Protein AF-A0A0K8VZ91-F1 (afdb_monomer_lite)

Organism: Bactrocera latifrons (NCBI:txid174628)

pLDDT: mean 88.53, std 13.44, range [37.22, 98.69]

Secondary structure (DSSP, 8-state):
--S-SSB-TT--SSS-----SSPEEES-EEEEE-HHHHTHHHHIIIIIGGGT-EEEEE-SS-EEEEEETT-BT-S-BTTB-EEEETTEEEEEE-TTTHHHHHHHHHHTTTTS----SS-EEEEEGGGTEEEEES-TT---GGG-

Foldseek 3Di:
DPPDFQECPPHDPFPDFDDFPAKDFDQADEAEDELVCLLCVLVQLPVRQLVNGKDWDDDPQAIEIEGHQRRYPDNAHPVRQWIDGGRYIYGYDYNVCSVVSNVVCVVVVSNDPDDDPDKDWDDDPVSNYIYIHHDPVPPPPVPD

Structure (mmCIF, N/CA/C/O backbone):
data_AF-A0A0K8VZ91-F1
#
_entry.id   AF-A0A0K8VZ91-F1
#
loop_
_atom_site.group_PDB
_atom_site.id
_atom_site.type_symbol
_atom_site.label_atom_id
_atom_site.label_alt_id
_atom_site.label_comp_id
_atom_site.label_asym_id
_atom_site.label_entity_id
_atom_site.label_seq_id
_atom_site.pdbx_PDB_ins_code
_atom_site.Cartn_x
_atom_site.Cartn_y
_atom_site.Cartn_z
_atom_site.occupancy
_atom_site.B_iso_or_equiv
_atom_site.auth_seq_id
_atom_site.auth_comp_id
_atom_site.auth_asym_id
_atom_site.auth_atom_id
_atom_site.pdbx_PDB_model_num
ATOM 1 N N . MET A 1 1 ? 3.995 12.963 -7.364 1.00 59.34 1 MET A N 1
ATOM 2 C CA . MET A 1 1 ? 4.463 12.510 -8.695 1.00 59.34 1 MET A CA 1
ATOM 3 C C . MET A 1 1 ? 3.452 12.996 -9.729 1.00 59.34 1 MET A C 1
ATOM 5 O O . MET A 1 1 ? 2.336 12.499 -9.708 1.00 59.34 1 MET A O 1
ATOM 9 N N . SER A 1 2 ? 3.775 14.022 -10.530 1.00 53.38 2 SER A N 1
ATOM 10 C CA . SER A 1 2 ? 2.781 14.755 -11.355 1.00 53.38 2 SER A CA 1
ATOM 11 C C . SER A 1 2 ? 2.851 14.470 -12.868 1.00 53.38 2 SER A C 1
ATOM 13 O O . SER A 1 2 ? 1.937 14.821 -13.599 1.00 53.38 2 SER A O 1
ATOM 15 N N . MET A 1 3 ? 3.915 13.828 -13.366 1.00 61.53 3 MET A N 1
ATOM 16 C CA . MET A 1 3 ? 4.145 13.696 -14.818 1.00 61.53 3 MET A CA 1
ATOM 17 C C . MET A 1 3 ? 3.326 12.575 -15.481 1.00 61.53 3 MET A C 1
ATOM 19 O O . MET A 1 3 ? 2.889 12.728 -16.615 1.00 61.53 3 MET A O 1
ATOM 23 N N . SER A 1 4 ? 3.087 11.456 -14.788 1.00 75.88 4 SER A N 1
ATOM 24 C CA . SER A 1 4 ? 2.206 10.383 -15.266 1.00 75.88 4 SER A CA 1
ATOM 25 C C . SER A 1 4 ? 1.514 9.697 -14.096 1.00 75.88 4 SER A C 1
ATOM 27 O O . SER A 1 4 ? 2.150 9.327 -13.107 1.00 75.88 4 SER A O 1
ATOM 29 N N . SER A 1 5 ? 0.193 9.549 -14.196 1.00 79.19 5 SER A N 1
ATOM 30 C CA . SER A 1 5 ? -0.615 8.867 -13.178 1.00 79.19 5 SER A CA 1
ATOM 31 C C . SER A 1 5 ? -0.782 7.368 -13.439 1.00 79.19 5 SER A C 1
ATOM 33 O O . SER A 1 5 ? -1.110 6.646 -12.504 1.00 79.19 5 SER A O 1
ATOM 35 N N . SER A 1 6 ? -0.516 6.912 -14.666 1.00 79.56 6 SER A N 1
ATOM 36 C CA . SER A 1 6 ? -0.706 5.536 -15.154 1.00 79.56 6 SER A CA 1
ATOM 37 C C . SER A 1 6 ? 0.608 4.828 -15.523 1.00 79.56 6 SER A C 1
ATOM 39 O O . SER A 1 6 ? 0.601 3.691 -15.994 1.00 79.56 6 SER A O 1
ATOM 41 N N . SER A 1 7 ? 1.754 5.486 -15.327 1.00 85.69 7 SER A N 1
ATOM 42 C CA . SER A 1 7 ? 3.073 4.896 -15.549 1.00 85.69 7 SER A CA 1
ATOM 43 C C . SER A 1 7 ? 4.066 5.341 -14.487 1.00 85.69 7 SER A C 1
ATOM 45 O O . SER A 1 7 ? 4.048 6.496 -14.053 1.00 85.69 7 SER A O 1
ATOM 47 N N . LEU A 1 8 ? 4.948 4.418 -14.110 1.00 84.88 8 LEU A N 1
ATOM 48 C CA . LEU A 1 8 ? 6.121 4.674 -13.283 1.00 84.88 8 LEU A CA 1
ATOM 49 C C . LEU A 1 8 ? 7.417 4.785 -14.103 1.00 84.88 8 LEU A C 1
ATOM 51 O O . LEU A 1 8 ? 8.467 5.120 -13.550 1.00 84.88 8 LEU A O 1
ATOM 55 N N . HIS A 1 9 ? 7.358 4.576 -15.422 1.00 82.44 9 HIS A N 1
ATOM 56 C CA . HIS A 1 9 ? 8.524 4.668 -16.296 1.00 82.44 9 HIS A CA 1
ATOM 57 C C . HIS A 1 9 ? 9.158 6.068 -16.248 1.00 82.44 9 HIS A C 1
ATOM 59 O O . HIS A 1 9 ? 8.462 7.079 -16.356 1.00 82.44 9 HIS A O 1
ATOM 65 N N . LYS A 1 10 ? 10.490 6.124 -16.094 1.00 77.44 10 LYS A N 1
ATOM 66 C CA . LYS A 1 10 ? 11.272 7.371 -15.938 1.00 77.44 10 LYS A CA 1
ATOM 67 C C . LYS A 1 10 ? 10.793 8.268 -14.788 1.00 77.44 10 LYS A C 1
ATOM 69 O O . LYS A 1 10 ? 11.032 9.473 -14.797 1.00 77.44 10 LYS A O 1
ATOM 74 N N . SER A 1 11 ? 10.127 7.691 -13.791 1.00 80.06 11 SER A N 1
ATOM 75 C CA . SER A 1 11 ? 9.689 8.406 -12.600 1.00 80.06 11 SER A CA 1
ATOM 76 C C . SER A 1 11 ? 10.318 7.771 -11.363 1.00 80.06 11 SER A C 1
ATOM 78 O O . SER A 1 11 ? 10.378 6.551 -11.247 1.00 80.06 11 SER A O 1
ATOM 80 N N . CYS A 1 12 ? 10.799 8.603 -10.442 1.00 84.50 12 CYS A N 1
ATOM 81 C CA . CYS A 1 12 ? 11.315 8.172 -9.150 1.00 84.50 12 CYS A CA 1
ATOM 82 C C . CYS A 1 12 ? 10.798 9.135 -8.069 1.00 84.50 12 CYS A C 1
ATOM 84 O O . CYS A 1 12 ? 10.925 10.352 -8.234 1.00 84.50 12 CYS A O 1
ATOM 86 N N . PRO A 1 13 ? 10.181 8.639 -6.981 1.00 85.50 13 PRO A N 1
ATOM 87 C CA . PRO A 1 13 ? 9.671 9.501 -5.915 1.00 85.50 13 PRO A CA 1
ATOM 88 C C . PRO A 1 13 ? 10.773 10.043 -4.988 1.00 85.50 13 PRO A C 1
ATOM 90 O O . PRO A 1 13 ? 10.528 10.969 -4.202 1.00 85.50 13 PRO A O 1
ATOM 93 N N . LEU A 1 14 ? 11.980 9.481 -5.051 1.00 85.94 14 LEU A N 1
ATOM 94 C CA . LEU A 1 14 ? 13.098 9.796 -4.168 1.00 85.94 14 LEU A CA 1
ATOM 95 C C . LEU A 1 14 ? 14.025 10.859 -4.767 1.00 85.94 14 LEU A C 1
ATOM 97 O O . LEU A 1 14 ? 14.135 11.000 -5.980 1.00 85.94 14 LEU A O 1
ATOM 101 N N . ARG A 1 15 ? 14.698 11.625 -3.895 1.00 82.56 15 ARG A N 1
ATOM 102 C CA . ARG A 1 15 ? 15.752 12.571 -4.318 1.00 82.56 15 ARG A CA 1
ATOM 103 C C . ARG A 1 15 ? 17.062 11.852 -4.640 1.00 82.56 15 ARG A C 1
ATOM 105 O O . ARG A 1 15 ? 17.788 12.278 -5.526 1.00 82.56 15 ARG A O 1
ATOM 112 N N . TYR A 1 16 ? 17.334 10.775 -3.912 1.00 84.69 16 TYR A N 1
ATOM 113 C CA . TYR A 1 16 ? 18.457 9.879 -4.117 1.00 84.69 16 TYR A CA 1
ATOM 114 C C . TYR A 1 16 ? 17.922 8.453 -4.110 1.00 84.69 16 TYR A C 1
ATOM 116 O O . TYR A 1 16 ? 17.158 8.087 -3.217 1.00 84.69 16 TYR A O 1
ATOM 124 N N . GLN A 1 17 ? 18.321 7.662 -5.097 1.00 81.06 17 GLN A N 1
ATOM 125 C CA . GLN A 1 17 ? 18.033 6.239 -5.140 1.00 81.06 17 GLN A CA 1
ATOM 126 C C . GLN A 1 17 ? 19.358 5.514 -5.372 1.00 81.06 17 GLN A C 1
ATOM 128 O O . GLN A 1 17 ? 20.027 5.818 -6.365 1.00 81.06 17 GLN A O 1
ATOM 133 N N . PRO A 1 18 ? 19.770 4.607 -4.468 1.00 81.44 18 PRO A N 1
ATOM 134 C CA . PRO A 1 18 ? 20.984 3.839 -4.672 1.00 81.44 18 PRO A CA 1
ATOM 135 C C . PRO A 1 18 ? 20.835 2.991 -5.932 1.00 81.44 18 PRO A C 1
ATOM 137 O O . PRO A 1 18 ? 19.730 2.570 -6.294 1.00 81.44 18 PRO A O 1
ATOM 140 N N . TYR A 1 19 ? 21.959 2.745 -6.599 1.00 82.88 19 TYR A N 1
ATOM 141 C CA . TYR A 1 19 ? 21.980 1.817 -7.715 1.00 82.88 19 TYR A CA 1
ATOM 142 C C . TYR A 1 19 ? 21.583 0.428 -7.211 1.00 82.88 19 TYR A C 1
ATOM 144 O O . TYR A 1 19 ? 22.220 -0.124 -6.317 1.00 82.88 19 TYR A O 1
ATOM 152 N N . SER A 1 20 ? 20.518 -0.113 -7.788 1.00 80.12 20 SER A N 1
ATOM 153 C CA . SER A 1 20 ? 20.015 -1.453 -7.511 1.00 80.12 20 SER A CA 1
ATOM 154 C C . SER A 1 20 ? 19.860 -2.137 -8.854 1.00 80.12 20 SER A C 1
ATOM 156 O O . SER A 1 20 ? 19.064 -1.680 -9.673 1.00 80.12 20 SER A O 1
ATOM 158 N N . ALA A 1 21 ? 20.663 -3.173 -9.098 1.00 76.12 21 ALA A N 1
ATOM 159 C CA . ALA A 1 21 ? 20.634 -3.895 -10.368 1.00 76.12 21 ALA A CA 1
ATOM 160 C C . ALA A 1 21 ? 19.293 -4.617 -10.563 1.00 76.12 21 ALA A C 1
ATOM 162 O O . ALA A 1 21 ? 18.728 -4.572 -11.651 1.00 76.12 21 ALA A O 1
ATOM 163 N N . ASP A 1 22 ? 18.759 -5.181 -9.476 1.00 87.62 22 ASP A N 1
ATOM 164 C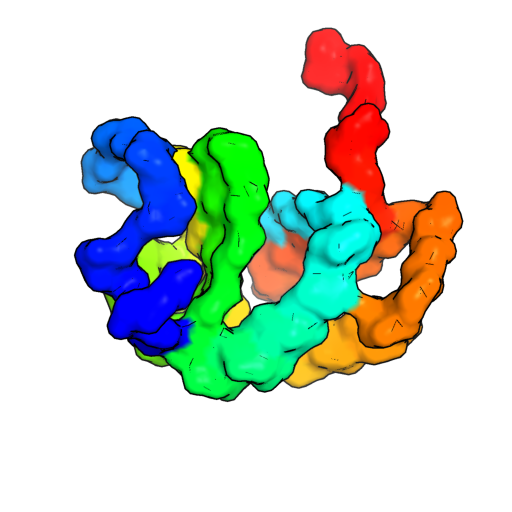 CA . ASP A 1 22 ? 17.532 -5.964 -9.474 1.00 87.62 22 ASP A CA 1
ATOM 165 C C . ASP A 1 22 ? 16.553 -5.476 -8.403 1.00 87.62 22 ASP A C 1
ATOM 167 O O . ASP A 1 22 ? 16.921 -4.783 -7.446 1.00 87.62 22 ASP A O 1
ATOM 171 N N . SER A 1 23 ? 15.286 -5.851 -8.575 1.00 91.81 23 SER A N 1
ATOM 172 C CA . SER A 1 23 ? 14.255 -5.720 -7.549 1.00 91.81 23 SER A CA 1
ATOM 173 C C . SER A 1 23 ? 14.170 -6.987 -6.703 1.00 91.81 23 SER A C 1
ATOM 175 O O . SER A 1 23 ? 14.161 -8.092 -7.246 1.00 91.81 23 SER A O 1
ATOM 177 N N . ILE A 1 24 ? 14.008 -6.828 -5.393 1.00 95.62 24 ILE A N 1
ATOM 178 C CA . ILE A 1 24 ? 13.776 -7.932 -4.458 1.00 95.62 24 ILE A CA 1
ATOM 179 C C . ILE A 1 24 ? 12.267 -8.123 -4.305 1.00 95.62 24 ILE A C 1
ATOM 181 O O . ILE A 1 24 ? 11.566 -7.172 -3.965 1.00 95.62 24 ILE A O 1
ATOM 185 N N . SER A 1 25 ? 11.769 -9.337 -4.551 1.00 97.31 25 SER A N 1
ATOM 186 C CA . SER A 1 25 ? 10.366 -9.701 -4.308 1.00 97.31 25 SER A CA 1
ATOM 187 C C . SER A 1 25 ? 10.171 -10.127 -2.855 1.00 97.31 25 SER A C 1
ATOM 189 O O . SER A 1 25 ? 11.018 -10.830 -2.309 1.00 97.31 25 SER A O 1
ATOM 191 N N . LEU A 1 26 ? 9.042 -9.751 -2.253 1.00 97.94 26 LEU A N 1
ATOM 192 C CA . LEU A 1 26 ? 8.652 -10.194 -0.912 1.00 97.94 26 LEU A CA 1
ATOM 193 C C . LEU A 1 26 ? 7.453 -11.143 -0.990 1.00 97.94 26 LEU A C 1
ATOM 195 O O . LEU A 1 26 ? 6.557 -10.946 -1.812 1.00 97.94 26 LEU A O 1
ATOM 199 N N . ASP A 1 27 ? 7.411 -12.132 -0.098 1.00 97.38 27 ASP A N 1
ATOM 200 C CA . ASP A 1 27 ? 6.281 -13.066 0.002 1.00 97.38 27 ASP A CA 1
ATOM 201 C C . ASP A 1 27 ? 5.049 -12.441 0.663 1.00 97.38 27 ASP A C 1
ATOM 203 O O . ASP A 1 27 ? 3.927 -12.873 0.413 1.00 97.38 27 ASP A O 1
ATOM 207 N N . GLY A 1 28 ? 5.255 -11.442 1.516 1.00 98.06 28 GLY A N 1
ATOM 208 C CA . GLY A 1 28 ? 4.229 -10.709 2.246 1.00 98.06 28 GLY A CA 1
ATOM 209 C C . GLY A 1 28 ? 4.785 -9.371 2.716 1.00 98.06 28 GLY A C 1
ATOM 210 O O . GLY A 1 28 ? 5.998 -9.152 2.675 1.00 98.06 28 GLY A O 1
ATOM 211 N N . ILE A 1 29 ? 3.907 -8.468 3.138 1.00 98.12 29 ILE A N 1
ATOM 212 C CA . ILE A 1 29 ? 4.314 -7.146 3.610 1.00 98.12 29 ILE A CA 1
ATOM 213 C C . ILE A 1 29 ? 3.412 -6.661 4.745 1.00 98.12 29 ILE A C 1
ATOM 215 O O . ILE A 1 29 ? 2.187 -6.782 4.686 1.00 98.12 29 ILE A O 1
ATOM 219 N N . GLU A 1 30 ? 4.039 -6.091 5.769 1.00 97.88 30 GLU A N 1
ATOM 220 C CA . GLU A 1 30 ? 3.381 -5.330 6.826 1.00 97.88 30 GLU A CA 1
ATOM 221 C C . GLU A 1 30 ? 3.744 -3.852 6.658 1.00 97.88 30 GLU A C 1
ATOM 223 O O . GLU A 1 30 ? 4.909 -3.504 6.455 1.00 97.88 30 GLU A O 1
ATOM 228 N N . ILE A 1 31 ? 2.735 -2.983 6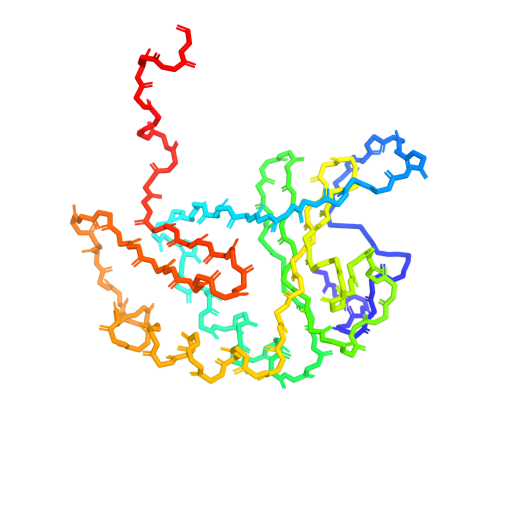.677 1.00 95.81 31 ILE A N 1
ATOM 229 C CA . ILE A 1 31 ? 2.887 -1.546 6.459 1.00 95.81 31 ILE A CA 1
ATOM 230 C C . ILE A 1 31 ? 2.328 -0.816 7.671 1.00 95.81 31 ILE A C 1
ATOM 232 O O . ILE A 1 31 ? 1.122 -0.843 7.901 1.00 95.81 31 ILE A O 1
ATOM 236 N N . THR A 1 32 ? 3.184 -0.097 8.391 1.00 94.31 32 THR A N 1
ATOM 237 C CA . THR A 1 32 ? 2.757 0.774 9.491 1.00 94.31 32 THR A CA 1
ATOM 238 C C . THR A 1 32 ? 2.676 2.219 9.016 1.00 94.31 32 THR A C 1
ATOM 240 O O . THR A 1 32 ? 3.657 2.781 8.524 1.00 94.31 32 THR A O 1
ATOM 243 N N . LEU A 1 33 ? 1.504 2.837 9.158 1.00 91.56 33 LEU A N 1
ATOM 244 C CA . LEU A 1 33 ? 1.271 4.245 8.853 1.00 91.56 33 LEU A CA 1
ATOM 245 C C . LEU A 1 33 ? 0.876 5.009 10.110 1.00 91.56 33 LEU A C 1
ATOM 247 O O . LEU A 1 33 ? -0.037 4.623 10.833 1.00 91.56 33 LEU A O 1
ATOM 251 N N . ALA A 1 34 ? 1.502 6.169 10.302 1.00 89.44 34 ALA A N 1
ATOM 252 C CA . ALA A 1 34 ? 1.066 7.106 11.323 1.00 89.44 34 ALA A CA 1
ATOM 253 C C . ALA A 1 34 ? -0.395 7.542 11.074 1.00 89.44 34 ALA A C 1
ATOM 255 O O . ALA A 1 34 ? -0.771 7.752 9.912 1.00 89.44 34 ALA A O 1
ATOM 256 N N . PRO A 1 35 ? -1.204 7.777 12.126 1.00 87.88 35 PRO A N 1
ATOM 257 C CA . PRO A 1 35 ? -2.610 8.166 11.985 1.00 87.88 35 PRO A CA 1
ATOM 258 C C . PRO A 1 35 ? -2.842 9.357 11.042 1.00 87.88 35 PRO A C 1
ATOM 260 O O . PRO A 1 35 ? -3.750 9.339 10.212 1.00 87.88 35 PRO A O 1
ATOM 263 N N . TYR A 1 36 ? -1.961 10.366 11.079 1.00 86.56 36 TYR A N 1
ATOM 264 C CA . TYR A 1 36 ? -2.066 11.545 10.209 1.00 86.56 36 TYR A CA 1
ATOM 265 C C . TYR A 1 36 ? -1.925 11.221 8.711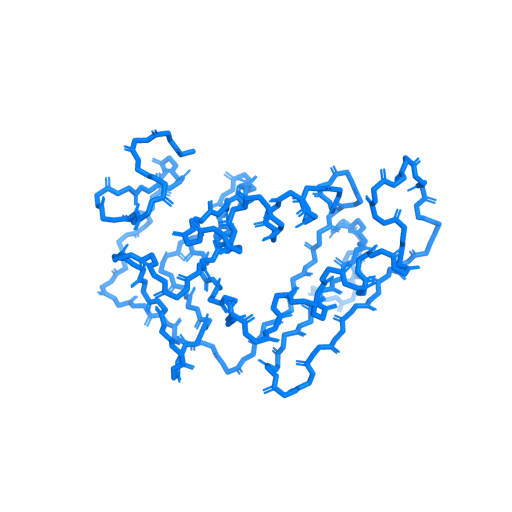 1.00 86.56 36 TYR A C 1
ATOM 267 O O . TYR A 1 36 ? -2.404 11.987 7.870 1.00 86.56 36 TYR A O 1
ATOM 275 N N . ALA A 1 37 ? -1.239 10.125 8.372 1.00 89.69 37 ALA A N 1
ATOM 276 C CA . ALA A 1 37 ? -1.048 9.651 7.007 1.00 89.69 37 ALA A CA 1
ATOM 277 C C . ALA A 1 37 ? -2.137 8.649 6.595 1.00 89.69 37 ALA A C 1
ATOM 279 O O . ALA A 1 37 ? -2.520 8.617 5.425 1.00 89.69 37 ALA A O 1
ATOM 280 N N . ALA A 1 38 ? -2.666 7.873 7.545 1.00 89.69 38 ALA A N 1
ATOM 281 C CA . ALA A 1 38 ? -3.662 6.834 7.299 1.00 89.69 38 ALA A CA 1
ATOM 282 C C . ALA A 1 38 ? -4.955 7.369 6.657 1.00 89.69 38 ALA A C 1
ATOM 284 O O . ALA A 1 38 ? -5.511 6.714 5.780 1.00 89.69 38 ALA A O 1
ATOM 285 N N . LYS A 1 39 ? -5.370 8.607 6.964 1.00 87.00 39 LYS A N 1
ATOM 286 C CA . LYS A 1 39 ? -6.520 9.262 6.304 1.00 87.00 39 LYS A CA 1
ATOM 287 C C . LYS A 1 39 ? -6.410 9.343 4.773 1.00 87.00 39 LYS A C 1
ATOM 289 O O . LYS A 1 39 ? -7.413 9.447 4.072 1.00 87.00 39 LYS A O 1
ATOM 294 N N . TYR A 1 40 ? -5.192 9.288 4.223 1.00 93.25 40 TYR A N 1
ATOM 295 C CA . TYR A 1 40 ? -4.976 9.293 2.774 1.00 93.25 40 TYR A CA 1
ATOM 296 C C . TYR A 1 40 ? -5.149 7.915 2.127 1.00 93.25 40 TYR A C 1
ATOM 298 O O . TYR A 1 40 ? -5.160 7.839 0.901 1.00 93.25 40 TYR A O 1
ATOM 306 N N . LEU A 1 41 ? -5.309 6.836 2.899 1.00 95.56 41 LEU A N 1
ATOM 307 C CA . LEU A 1 41 ? -5.537 5.491 2.364 1.00 95.56 41 LEU A CA 1
ATOM 308 C C . LEU A 1 41 ? -6.837 5.402 1.568 1.00 95.56 41 LEU A C 1
ATOM 310 O O . LEU A 1 41 ? -6.837 4.829 0.479 1.00 95.56 41 LEU A O 1
ATOM 314 N N . ILE A 1 42 ? -7.919 6.020 2.056 1.00 95.00 42 ILE A N 1
ATOM 315 C CA . ILE A 1 42 ? -9.193 6.058 1.327 1.00 95.00 42 ILE A CA 1
ATOM 316 C C . ILE A 1 42 ? -8.990 6.729 -0.030 1.00 95.00 42 ILE A C 1
ATOM 318 O O . ILE A 1 42 ? -9.363 6.152 -1.046 1.00 95.00 42 ILE A O 1
ATOM 322 N N . LEU A 1 43 ? -8.330 7.890 -0.078 1.00 95.00 43 LEU A N 1
ATOM 323 C CA . LEU A 1 43 ? -8.018 8.579 -1.335 1.00 95.00 43 LEU A CA 1
ATOM 324 C C . LEU A 1 43 ? -7.117 7.725 -2.240 1.00 95.00 43 LEU A C 1
ATOM 326 O O . LEU A 1 43 ? -7.359 7.605 -3.443 1.00 95.00 43 LEU A O 1
ATOM 330 N N . ALA A 1 44 ? -6.077 7.108 -1.674 1.00 97.44 44 ALA A N 1
ATOM 331 C CA . ALA A 1 44 ? -5.140 6.270 -2.410 1.00 97.44 44 ALA A CA 1
ATOM 332 C C . ALA A 1 44 ? -5.845 5.076 -3.068 1.00 97.44 44 ALA A C 1
ATOM 334 O O . ALA A 1 44 ? -5.600 4.783 -4.237 1.00 97.44 44 ALA A O 1
ATOM 335 N N . ILE A 1 45 ? -6.756 4.409 -2.362 1.00 97.94 45 ILE A N 1
ATOM 336 C CA . ILE A 1 45 ? -7.467 3.253 -2.905 1.00 97.94 45 ILE A CA 1
ATOM 337 C C . ILE A 1 45 ? -8.628 3.686 -3.808 1.00 97.94 45 ILE A C 1
ATOM 339 O O . ILE A 1 45 ? -8.692 3.263 -4.964 1.00 97.94 45 ILE A O 1
ATOM 343 N N . LYS A 1 46 ? -9.510 4.569 -3.326 1.00 96.50 46 LYS A N 1
ATOM 344 C CA . LYS A 1 46 ? -10.747 4.981 -4.008 1.00 96.50 46 LYS A CA 1
ATOM 345 C C . LYS A 1 46 ? -10.490 5.817 -5.254 1.00 96.50 46 LYS A C 1
ATOM 347 O O . LYS A 1 46 ? -11.064 5.519 -6.294 1.00 96.50 46 LYS A O 1
ATOM 352 N N . ASP A 1 47 ? -9.636 6.835 -5.162 1.00 96.69 47 ASP A N 1
ATOM 353 C CA . ASP A 1 47 ? -9.498 7.859 -6.210 1.00 96.69 47 ASP A CA 1
ATOM 354 C C . ASP A 1 47 ? -8.289 7.616 -7.127 1.00 96.69 47 ASP A C 1
ATOM 356 O O . ASP A 1 47 ? -8.147 8.241 -8.189 1.00 96.69 47 ASP A O 1
ATOM 360 N N . ARG A 1 48 ? -7.388 6.706 -6.730 1.00 97.75 48 ARG A N 1
ATOM 361 C CA . ARG A 1 48 ? -6.161 6.399 -7.478 1.00 97.75 48 ARG A CA 1
ATOM 362 C C . ARG A 1 48 ? -6.121 4.954 -7.944 1.00 97.75 48 ARG A C 1
ATOM 364 O O . ARG A 1 48 ? -6.279 4.728 -9.142 1.00 97.75 48 ARG A O 1
ATOM 371 N N . VAL A 1 49 ? -5.926 3.997 -7.041 1.00 98.19 49 VAL A N 1
ATOM 372 C CA . VAL A 1 49 ? -5.742 2.583 -7.406 1.00 98.19 49 VAL A CA 1
ATOM 373 C C . VAL A 1 49 ? -6.957 2.053 -8.169 1.00 98.19 49 VAL A C 1
ATOM 375 O O . VAL A 1 49 ? -6.792 1.542 -9.273 1.00 98.19 49 VAL A O 1
ATOM 378 N N . ARG A 1 50 ? -8.180 2.283 -7.673 1.00 97.56 50 ARG A N 1
ATOM 379 C CA . ARG A 1 50 ? -9.426 1.889 -8.359 1.00 97.56 50 ARG A CA 1
ATOM 380 C C . ARG A 1 50 ? -9.540 2.428 -9.792 1.00 97.56 50 ARG A C 1
ATOM 382 O O . ARG A 1 50 ? -10.211 1.831 -10.626 1.00 97.56 50 ARG A O 1
ATOM 389 N N . HIS A 1 51 ? -8.895 3.556 -10.082 1.00 97.19 51 HIS A N 1
ATOM 390 C CA . HIS A 1 51 ? -8.917 4.218 -11.387 1.00 97.19 51 HIS A CA 1
ATOM 391 C C . HIS A 1 51 ? -7.683 3.912 -12.247 1.00 97.19 51 HIS A C 1
ATOM 393 O O . HIS A 1 51 ? -7.381 4.667 -13.173 1.00 97.19 51 HIS A O 1
ATOM 399 N N . GLY A 1 52 ? -6.947 2.842 -11.943 1.00 96.75 52 GLY A N 1
ATOM 400 C CA . GLY A 1 52 ? -5.794 2.435 -12.742 1.00 96.75 52 GLY A CA 1
ATOM 401 C C . GLY A 1 52 ? -4.577 3.350 -12.578 1.00 96.75 52 GLY A C 1
ATOM 402 O O . GLY A 1 52 ? -3.764 3.489 -13.496 1.00 96.75 52 GLY A O 1
ATOM 403 N N . ARG A 1 53 ? -4.471 4.026 -11.426 1.00 97.31 53 ARG A N 1
ATOM 404 C CA . ARG A 1 53 ? -3.374 4.946 -11.095 1.00 97.31 53 ARG A CA 1
ATOM 405 C C . ARG A 1 53 ? -2.544 4.427 -9.925 1.00 97.31 53 ARG A C 1
ATOM 407 O O . ARG A 1 53 ? -2.864 3.404 -9.322 1.00 97.31 53 ARG A O 1
ATOM 414 N N . HIS A 1 54 ? -1.482 5.158 -9.599 1.00 97.56 54 HIS A N 1
ATOM 415 C CA . HIS A 1 54 ? -0.666 4.944 -8.400 1.00 97.56 54 HIS A CA 1
ATOM 416 C C . HIS A 1 54 ? -0.805 6.085 -7.382 1.00 97.56 54 HIS A C 1
ATOM 418 O O . HIS A 1 54 ? -1.258 7.199 -7.707 1.00 97.56 54 HIS A O 1
ATOM 424 N N . PHE A 1 55 ? -0.407 5.790 -6.145 1.00 97.69 55 PHE A N 1
ATOM 425 C CA . PHE A 1 55 ? -0.283 6.744 -5.045 1.00 97.69 55 PHE A CA 1
ATOM 426 C C . PHE A 1 55 ? 0.975 6.442 -4.226 1.00 97.69 55 PHE A C 1
ATOM 428 O O . PHE A 1 55 ? 1.261 5.280 -3.953 1.00 97.69 55 PHE A O 1
ATOM 435 N N . THR A 1 56 ? 1.720 7.473 -3.818 1.00 97.19 56 THR A N 1
ATOM 436 C CA . THR A 1 56 ? 2.996 7.304 -3.105 1.00 97.19 56 THR A CA 1
ATOM 437 C C . THR A 1 56 ? 2.969 7.987 -1.747 1.00 97.19 56 THR A C 1
ATOM 439 O O . THR A 1 56 ? 2.804 9.204 -1.677 1.00 97.19 56 THR A O 1
ATOM 442 N N . PHE A 1 57 ? 3.241 7.216 -0.696 1.00 95.50 57 PHE A N 1
ATOM 443 C CA . PHE A 1 57 ? 3.657 7.713 0.610 1.00 95.50 57 PHE A CA 1
ATOM 444 C C . PHE A 1 57 ? 5.174 7.885 0.605 1.00 95.50 57 PHE A C 1
ATOM 446 O O . PHE A 1 57 ? 5.914 6.972 0.238 1.00 95.50 57 PHE A O 1
ATOM 453 N N . LYS A 1 58 ? 5.651 9.069 0.980 1.00 93.19 58 LYS A N 1
ATOM 454 C CA . LYS A 1 58 ? 7.080 9.377 1.017 1.00 93.19 58 LYS A CA 1
ATOM 455 C C . LYS A 1 58 ? 7.492 9.697 2.446 1.00 93.19 58 LYS A C 1
ATOM 457 O O . LYS A 1 58 ? 6.954 10.630 3.034 1.00 93.19 58 LYS A O 1
ATOM 462 N N . ALA A 1 59 ? 8.445 8.929 2.959 1.00 86.81 59 ALA A N 1
ATOM 463 C CA . ALA A 1 59 ? 9.164 9.222 4.187 1.00 86.81 59 ALA A CA 1
ATOM 464 C C . ALA A 1 59 ? 10.450 10.005 3.863 1.00 86.81 59 ALA A C 1
ATOM 466 O O . ALA A 1 59 ? 10.690 10.394 2.716 1.00 86.81 59 ALA A O 1
ATOM 467 N N . GLU A 1 60 ? 11.285 10.245 4.870 1.00 83.31 60 GLU A N 1
ATOM 468 C CA . GLU A 1 60 ? 12.526 11.007 4.708 1.00 83.31 60 GLU A CA 1
ATOM 469 C C . GLU A 1 60 ? 13.489 10.354 3.701 1.00 83.31 60 GLU A C 1
ATOM 471 O O . GLU A 1 60 ? 13.982 11.019 2.784 1.00 83.31 60 GLU A O 1
ATOM 476 N N . HIS A 1 61 ? 13.684 9.036 3.812 1.00 88.38 61 HIS A N 1
ATOM 477 C CA . HIS A 1 61 ? 14.639 8.284 2.985 1.00 88.38 61 HIS A CA 1
ATOM 478 C C . HIS A 1 61 ? 14.007 7.198 2.111 1.00 88.38 61 HIS A C 1
ATOM 480 O O . HIS A 1 61 ? 14.646 6.734 1.171 1.00 88.38 61 HIS A O 1
ATOM 486 N N . LEU A 1 62 ? 12.758 6.817 2.386 1.00 92.56 62 LEU A N 1
ATOM 487 C CA . LEU A 1 62 ? 12.059 5.724 1.713 1.00 92.56 62 LEU A CA 1
ATOM 488 C C . LEU A 1 62 ? 10.781 6.218 1.034 1.00 92.56 62 LEU A C 1
ATOM 490 O O . LEU A 1 62 ? 10.189 7.230 1.421 1.00 92.56 62 LEU A O 1
ATOM 494 N N . ALA A 1 63 ? 10.328 5.479 0.028 1.00 95.88 63 ALA A N 1
ATOM 495 C CA . ALA A 1 63 ? 9.036 5.700 -0.603 1.00 95.88 63 ALA A CA 1
ATOM 496 C C . ALA A 1 6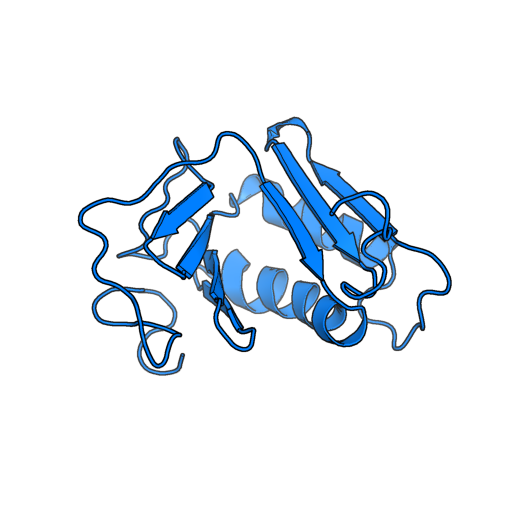3 ? 8.274 4.385 -0.726 1.00 95.88 63 ALA A C 1
ATOM 498 O O . ALA A 1 63 ? 8.841 3.378 -1.135 1.00 95.88 63 ALA A O 1
ATOM 499 N N . LEU A 1 64 ? 6.981 4.424 -0.426 1.00 97.50 64 LEU A N 1
ATOM 500 C CA . LEU A 1 64 ? 6.039 3.332 -0.616 1.00 97.50 64 LEU A CA 1
ATOM 501 C C . LEU A 1 64 ? 5.015 3.756 -1.667 1.00 97.50 64 LEU A C 1
ATOM 503 O O . LEU A 1 64 ? 4.285 4.726 -1.467 1.00 97.50 64 LEU A O 1
ATOM 507 N N . THR A 1 65 ? 4.937 3.032 -2.779 1.00 98.19 65 THR A N 1
ATOM 508 C CA . THR A 1 65 ? 3.952 3.284 -3.833 1.00 98.19 65 THR A CA 1
ATOM 509 C C . THR A 1 65 ? 2.940 2.154 -3.903 1.00 98.19 65 THR A C 1
ATOM 511 O O . THR A 1 65 ? 3.301 1.011 -4.165 1.00 98.19 65 THR A O 1
ATOM 514 N N . LEU A 1 66 ? 1.666 2.502 -3.729 1.00 98.56 66 LEU A N 1
ATOM 515 C CA . LEU A 1 66 ? 0.539 1.635 -4.043 1.00 98.56 66 LEU A CA 1
ATOM 516 C C . LEU A 1 66 ? 0.253 1.725 -5.543 1.00 98.56 66 LEU A C 1
ATOM 518 O O . LEU A 1 66 ? 0.134 2.823 -6.101 1.00 98.56 66 LEU A O 1
ATOM 522 N N . VAL A 1 67 ? 0.160 0.572 -6.190 1.00 98.12 67 VAL A N 1
ATOM 523 C CA . VAL A 1 67 ? 0.102 0.424 -7.643 1.00 98.12 67 VAL A CA 1
ATOM 524 C C . VAL A 1 67 ? -1.134 -0.390 -8.014 1.00 98.12 67 VAL A C 1
ATOM 526 O O . VAL A 1 67 ? -1.422 -1.406 -7.389 1.00 98.12 67 VAL A O 1
ATOM 529 N N . SER A 1 68 ? -1.868 0.044 -9.034 1.00 98.06 68 SER A N 1
ATOM 530 C CA . SER A 1 68 ? -2.941 -0.755 -9.638 1.00 98.06 68 SER A CA 1
ATOM 531 C C . SER A 1 68 ? -2.413 -1.611 -10.785 1.00 98.06 68 SER A C 1
ATOM 533 O O . SER A 1 68 ? -1.370 -1.326 -11.369 1.00 98.06 68 SER A O 1
ATOM 535 N N . GLU A 1 69 ? -3.165 -2.643 -11.155 1.00 96.81 69 GLU A N 1
ATOM 536 C CA . GLU A 1 69 ? -2.769 -3.626 -12.173 1.00 96.81 69 GLU A CA 1
ATOM 537 C C . GLU A 1 69 ? -2.454 -3.026 -13.550 1.00 96.81 69 GLU A C 1
ATOM 539 O O . GLU A 1 69 ? -1.684 -3.600 -14.315 1.00 96.81 69 GLU A O 1
ATOM 544 N N . THR A 1 70 ? -3.046 -1.875 -13.877 1.00 95.69 70 THR A N 1
ATOM 545 C CA . THR A 1 70 ? -2.879 -1.212 -15.176 1.00 95.69 70 THR A CA 1
ATOM 546 C C . THR A 1 70 ? -1.707 -0.232 -15.209 1.00 95.69 70 THR A C 1
ATOM 548 O O . THR A 1 70 ? -1.436 0.355 -16.257 1.00 95.69 70 THR A O 1
ATOM 551 N N . VAL A 1 71 ? -1.022 -0.001 -14.082 1.00 95.44 71 VAL A N 1
ATOM 552 C CA . VAL A 1 71 ? 0.131 0.904 -14.043 1.00 95.44 71 VAL A CA 1
ATOM 553 C C . VAL A 1 71 ? 1.342 0.225 -14.672 1.00 95.44 71 VAL A C 1
ATOM 555 O O . VAL A 1 71 ? 1.888 -0.752 -14.166 1.00 95.44 71 VAL A O 1
ATOM 558 N N . SER A 1 72 ? 1.797 0.797 -15.781 1.00 93.56 72 SER A N 1
ATOM 559 C CA . SER A 1 72 ? 2.999 0.352 -16.490 1.00 93.56 72 SER A CA 1
ATOM 560 C C . SER A 1 72 ? 4.292 0.800 -15.794 1.00 93.56 72 SER A C 1
ATOM 562 O O . SER A 1 72 ? 4.330 1.824 -15.109 1.00 93.56 72 SER A O 1
ATOM 564 N N . GLY A 1 73 ? 5.389 0.068 -16.011 1.00 92.50 73 GLY A N 1
ATOM 565 C CA . GLY A 1 73 ? 6.717 0.425 -15.490 1.00 92.50 73 GLY A CA 1
ATOM 566 C C . GLY A 1 73 ? 6.901 0.203 -13.984 1.00 92.50 73 GLY A C 1
ATOM 567 O O . GLY A 1 73 ? 7.901 0.653 -13.428 1.00 92.50 73 GLY A O 1
ATOM 568 N N . ALA A 1 74 ? 5.947 -0.460 -13.328 1.00 95.25 74 ALA A N 1
ATOM 569 C CA . ALA A 1 74 ? 6.113 -0.978 -11.978 1.00 95.25 74 ALA A CA 1
ATOM 570 C C . ALA A 1 74 ? 7.016 -2.224 -11.983 1.00 95.25 74 ALA A C 1
ATOM 572 O O . ALA A 1 74 ? 7.038 -2.975 -12.957 1.00 95.25 74 ALA A O 1
ATOM 573 N N . ILE A 1 75 ? 7.735 -2.454 -10.883 1.00 95.56 75 ILE A N 1
ATOM 574 C CA . ILE A 1 75 ? 8.545 -3.670 -10.679 1.00 95.56 75 ILE A CA 1
ATOM 575 C C . ILE A 1 75 ? 7.703 -4.859 -10.189 1.00 95.56 75 ILE A C 1
ATOM 577 O O . ILE A 1 75 ? 8.160 -5.998 -10.196 1.00 95.56 75 ILE A O 1
ATOM 581 N N . VAL A 1 76 ? 6.468 -4.593 -9.762 1.00 97.25 76 VAL A N 1
ATOM 582 C CA . VAL A 1 76 ? 5.533 -5.575 -9.203 1.00 97.25 76 VAL A CA 1
ATOM 583 C C . VAL A 1 76 ? 4.494 -6.025 -10.227 1.00 97.25 76 VAL A C 1
ATOM 585 O O . VAL A 1 76 ? 4.131 -5.291 -11.144 1.00 97.25 76 VAL A O 1
ATOM 588 N N . LYS A 1 77 ? 3.993 -7.249 -10.050 1.00 96.12 77 LYS A N 1
ATOM 589 C CA . LYS A 1 77 ? 2.961 -7.894 -10.883 1.00 96.12 77 LYS A CA 1
ATOM 590 C C . LYS A 1 77 ? 2.121 -8.838 -10.022 1.00 96.12 77 LYS A C 1
ATOM 592 O O . LYS A 1 77 ? 2.528 -9.158 -8.914 1.00 96.12 77 LYS A O 1
ATOM 597 N N . LYS A 1 78 ? 0.980 -9.337 -10.517 1.00 95.69 78 LYS A N 1
ATOM 598 C CA . LYS A 1 78 ? 0.086 -10.218 -9.726 1.00 95.69 78 LYS A CA 1
ATOM 599 C C . LYS A 1 78 ? 0.795 -11.423 -9.089 1.00 95.69 78 LYS A C 1
ATOM 601 O O . LYS A 1 78 ? 0.468 -11.791 -7.972 1.00 95.69 78 LYS A O 1
ATOM 606 N N . SER A 1 79 ? 1.773 -12.018 -9.777 1.00 95.38 79 SER A N 1
ATOM 607 C CA . SER A 1 79 ? 2.533 -13.170 -9.266 1.00 95.38 79 SER A CA 1
ATOM 608 C C . SER A 1 79 ? 3.608 -12.809 -8.228 1.00 95.38 79 SER A C 1
ATOM 610 O O . SER A 1 79 ? 4.165 -13.702 -7.607 1.00 95.38 79 SER A O 1
ATOM 612 N N . SER A 1 80 ? 3.962 -11.528 -8.107 1.00 97.00 80 SER A N 1
ATOM 613 C CA . SER A 1 80 ? 4.979 -10.987 -7.195 1.00 97.00 80 SER A CA 1
ATOM 614 C C . SER A 1 80 ? 4.576 -9.546 -6.828 1.00 97.00 80 SER A C 1
ATOM 616 O O . SER A 1 80 ? 5.098 -8.586 -7.415 1.00 97.00 80 SER A O 1
ATOM 618 N N . PRO A 1 81 ? 3.553 -9.383 -5.964 1.00 98.06 81 PRO A N 1
ATOM 619 C CA . PRO A 1 81 ? 2.866 -8.105 -5.764 1.00 98.06 81 PRO A CA 1
ATOM 620 C C . PRO A 1 81 ? 3.643 -7.121 -4.885 1.00 98.06 81 PRO A C 1
ATOM 622 O O . PRO A 1 81 ? 3.290 -5.944 -4.840 1.00 98.06 81 PRO A O 1
ATOM 625 N N . TYR A 1 82 ? 4.702 -7.573 -4.213 1.00 98.62 82 TYR A N 1
ATOM 626 C CA . TYR A 1 82 ? 5.490 -6.778 -3.277 1.00 98.62 82 TYR A CA 1
ATOM 627 C C . TYR A 1 82 ? 6.939 -6.764 -3.730 1.00 98.62 82 TYR A C 1
ATOM 629 O O . TYR A 1 82 ? 7.541 -7.821 -3.919 1.00 98.62 82 TYR A O 1
ATOM 637 N N . GLY A 1 83 ? 7.495 -5.571 -3.914 1.00 97.75 83 GLY A N 1
ATOM 638 C CA . GLY A 1 83 ? 8.841 -5.423 -4.442 1.00 97.75 83 GLY A CA 1
ATOM 639 C C . GLY A 1 83 ? 9.578 -4.236 -3.850 1.00 97.75 83 GLY A C 1
ATOM 640 O O . GLY A 1 83 ? 8.985 -3.188 -3.596 1.00 97.75 83 GLY A O 1
ATOM 641 N N . ILE A 1 84 ? 10.885 -4.394 -3.674 1.00 96.75 84 ILE A N 1
ATOM 642 C CA . ILE A 1 84 ? 11.799 -3.337 -3.242 1.00 96.75 84 ILE A CA 1
ATOM 643 C C . ILE A 1 84 ? 12.847 -3.124 -4.332 1.00 96.75 84 ILE A C 1
ATOM 645 O O . ILE A 1 84 ? 13.476 -4.076 -4.792 1.00 96.75 84 ILE A O 1
ATOM 649 N N . ILE A 1 85 ? 13.062 -1.869 -4.725 1.00 94.06 85 ILE A N 1
ATOM 650 C CA . ILE A 1 85 ? 14.185 -1.452 -5.569 1.00 94.06 85 ILE A CA 1
ATOM 651 C C . ILE A 1 85 ? 14.917 -0.282 -4.908 1.00 94.06 85 ILE A C 1
ATOM 653 O O . ILE A 1 85 ? 14.413 0.841 -4.834 1.00 94.06 85 ILE A O 1
ATOM 657 N N . GLY A 1 86 ? 16.115 -0.553 -4.385 1.00 92.62 86 GLY A N 1
ATOM 658 C CA . GLY A 1 86 ? 16.833 0.393 -3.533 1.00 92.62 86 GLY A CA 1
ATOM 659 C C . GLY A 1 86 ? 15.983 0.823 -2.332 1.00 92.62 86 GLY A C 1
ATOM 660 O O . GLY A 1 86 ? 15.643 0.015 -1.478 1.00 92.62 86 GLY A O 1
ATOM 661 N N . TYR A 1 87 ? 15.613 2.102 -2.289 1.00 94.25 87 TYR A N 1
ATOM 662 C CA . TYR A 1 87 ? 14.813 2.713 -1.215 1.00 94.25 87 TYR A CA 1
ATOM 663 C C . TYR A 1 87 ? 13.327 2.884 -1.568 1.00 94.25 87 TYR A C 1
ATOM 665 O O . TYR A 1 87 ? 12.578 3.573 -0.869 1.00 94.25 87 TYR A O 1
ATOM 673 N N . TRP A 1 88 ? 12.895 2.290 -2.680 1.00 95.88 88 TRP A N 1
ATOM 674 C CA . TRP A 1 88 ? 11.534 2.400 -3.179 1.00 95.88 88 TRP A CA 1
ATOM 675 C C . TRP A 1 88 ? 10.815 1.054 -3.097 1.00 95.88 88 TRP A C 1
ATOM 677 O O . TRP A 1 88 ? 11.161 0.101 -3.793 1.00 95.88 88 TRP A O 1
ATOM 687 N N . ILE A 1 89 ? 9.789 1.005 -2.254 1.00 97.75 89 ILE A N 1
ATOM 688 C CA . ILE A 1 89 ? 8.868 -0.117 -2.115 1.00 97.75 89 ILE A CA 1
ATOM 689 C C . ILE A 1 89 ? 7.665 0.103 -3.036 1.00 97.75 89 ILE A C 1
ATOM 691 O O . ILE A 1 89 ? 7.067 1.183 -3.056 1.00 97.75 89 ILE A O 1
ATOM 695 N N . GLN A 1 90 ? 7.285 -0.928 -3.782 1.00 98.12 90 GLN A N 1
ATOM 696 C CA . GLN A 1 90 ? 6.067 -0.960 -4.584 1.00 98.12 90 GLN A CA 1
ATOM 697 C C . GLN A 1 90 ? 5.168 -2.103 -4.116 1.00 98.12 90 GLN A C 1
ATOM 699 O O . GLN A 1 90 ? 5.634 -3.214 -3.865 1.00 98.12 90 GLN A O 1
ATOM 704 N N . VAL A 1 91 ? 3.875 -1.810 -4.003 1.00 98.62 91 VAL A N 1
ATOM 705 C CA . VAL A 1 91 ? 2.838 -2.744 -3.559 1.00 98.62 91 VAL A CA 1
ATOM 706 C C . VAL A 1 91 ? 1.712 -2.712 -4.578 1.00 98.62 91 VAL A C 1
ATOM 708 O O . VAL A 1 91 ? 1.043 -1.691 -4.743 1.00 98.62 91 VAL A O 1
ATOM 711 N N . LEU A 1 92 ? 1.517 -3.821 -5.283 1.00 98.69 92 LEU A N 1
ATOM 712 C CA . LEU A 1 92 ? 0.394 -4.005 -6.187 1.00 98.69 92 LEU A CA 1
ATOM 713 C C . LEU A 1 92 ? -0.849 -4.347 -5.370 1.00 98.69 92 LEU A C 1
ATOM 715 O O . LEU A 1 92 ? -0.848 -5.308 -4.606 1.00 98.69 92 LEU A O 1
ATOM 719 N N . ILE A 1 93 ? -1.914 -3.577 -5.574 1.00 98.50 93 ILE A N 1
ATOM 720 C CA . ILE A 1 93 ? -3.232 -3.831 -5.000 1.00 98.50 93 ILE A CA 1
ATOM 721 C C . ILE A 1 93 ? -4.124 -4.411 -6.106 1.00 98.50 93 ILE A C 1
ATOM 723 O O . ILE A 1 93 ? -4.440 -3.688 -7.059 1.00 98.50 93 ILE A O 1
ATOM 727 N N . PRO A 1 94 ? -4.509 -5.698 -6.022 1.00 97.62 94 PRO A N 1
ATOM 728 C CA . PRO A 1 94 ? -5.381 -6.321 -7.012 1.00 97.62 94 PRO A CA 1
ATOM 729 C C . PRO A 1 94 ? -6.766 -5.674 -7.039 1.00 97.62 94 PRO A C 1
ATOM 731 O O . PRO A 1 94 ? -7.277 -5.228 -6.009 1.00 97.62 94 PRO A O 1
ATOM 734 N N . ASN A 1 95 ? -7.401 -5.651 -8.209 1.00 97.56 95 ASN A N 1
ATOM 735 C CA . ASN A 1 95 ? -8.721 -5.043 -8.393 1.00 97.56 95 ASN A CA 1
ATOM 736 C C . ASN A 1 95 ? -9.787 -5.699 -7.504 1.00 97.56 95 ASN A C 1
ATOM 738 O O . ASN A 1 95 ? -10.715 -5.035 -7.049 1.00 97.56 95 ASN A O 1
ATOM 742 N N . GLU A 1 96 ? -9.629 -6.991 -7.227 1.00 97.56 96 GLU A N 1
ATOM 743 C CA . GLU A 1 96 ? -10.512 -7.792 -6.384 1.00 97.56 96 GLU A CA 1
ATOM 744 C C . GLU A 1 96 ? -10.383 -7.430 -4.892 1.00 97.56 96 GLU A C 1
ATOM 746 O O . GLU A 1 96 ? -11.338 -7.592 -4.133 1.00 97.56 96 GLU A O 1
ATOM 751 N N . LEU A 1 97 ? -9.230 -6.894 -4.471 1.00 98.19 97 LEU A N 1
ATOM 752 C CA . LEU A 1 97 ? -8.974 -6.466 -3.093 1.00 98.19 97 LEU A CA 1
ATOM 753 C C . LEU A 1 97 ? -9.517 -5.052 -2.812 1.00 98.19 97 LEU A C 1
ATOM 755 O O . LEU A 1 97 ? -9.906 -4.749 -1.685 1.00 98.19 97 LEU A O 1
ATOM 759 N N . VAL A 1 98 ? -9.601 -4.191 -3.833 1.00 98.31 98 VAL A N 1
ATOM 760 C CA . VAL A 1 98 ? -10.013 -2.780 -3.694 1.00 98.31 98 VAL A CA 1
ATOM 761 C C . VAL A 1 98 ? -11.353 -2.594 -2.958 1.00 98.31 98 VAL A C 1
ATOM 763 O O . VAL A 1 98 ? -11.384 -1.782 -2.033 1.00 98.31 98 VAL A O 1
ATOM 766 N N . PRO A 1 99 ? -12.457 -3.296 -3.301 1.00 98.19 99 PRO A N 1
ATOM 767 C CA . PRO A 1 99 ? -13.732 -3.118 -2.601 1.00 98.19 99 PRO A CA 1
ATOM 768 C C . PRO A 1 99 ? -13.648 -3.466 -1.113 1.00 98.19 99 PRO A C 1
ATOM 770 O O . PRO A 1 99 ? -14.186 -2.729 -0.293 1.00 98.19 99 PRO A O 1
ATOM 773 N N . ARG A 1 100 ? -12.918 -4.536 -0.772 1.00 98.12 100 ARG A N 1
ATOM 774 C CA . ARG A 1 100 ? -12.745 -5.000 0.611 1.00 98.12 100 ARG A CA 1
ATOM 775 C C . ARG A 1 100 ? -11.940 -4.011 1.440 1.00 98.12 100 ARG A C 1
ATOM 777 O O . ARG A 1 100 ? -12.375 -3.643 2.519 1.00 98.12 100 ARG A O 1
ATOM 784 N N . MET A 1 101 ? -10.842 -3.482 0.893 1.00 98.06 101 MET A N 1
ATOM 785 C CA . MET A 1 101 ? -10.082 -2.426 1.572 1.00 98.06 101 MET A CA 1
ATOM 786 C C . MET A 1 101 ? -10.950 -1.198 1.866 1.00 98.06 101 MET A C 1
ATOM 788 O O . MET A 1 101 ? -10.850 -0.625 2.943 1.00 98.06 101 MET A O 1
ATOM 792 N N . LEU A 1 102 ? -11.807 -0.782 0.926 1.00 97.12 102 LEU A N 1
ATOM 793 C CA . LEU A 1 102 ? -12.685 0.373 1.132 1.00 97.12 102 LEU A CA 1
ATOM 794 C C . LEU A 1 102 ? -13.757 0.119 2.199 1.00 97.12 102 LEU A C 1
ATOM 796 O O . LEU A 1 102 ? -14.066 1.033 2.961 1.00 97.12 102 LEU A O 1
ATOM 800 N N . GLU A 1 103 ? -14.306 -1.093 2.255 1.00 97.31 103 GLU A N 1
ATOM 801 C CA . GLU A 1 103 ? -15.238 -1.511 3.306 1.00 97.31 103 GLU A CA 1
ATOM 802 C C . GLU A 1 103 ? -14.555 -1.534 4.679 1.00 97.31 103 GLU A C 1
ATOM 804 O O . GLU A 1 103 ? -15.048 -0.914 5.621 1.00 97.31 103 GLU A O 1
ATOM 809 N N . ASP A 1 104 ? -13.372 -2.144 4.775 1.00 96.81 104 ASP A N 1
ATOM 810 C CA . ASP A 1 104 ? -12.579 -2.190 6.005 1.00 96.81 104 ASP A CA 1
ATOM 811 C C . ASP A 1 104 ? -12.215 -0.779 6.496 1.00 96.81 104 ASP A C 1
ATOM 813 O O . ASP A 1 104 ? -12.329 -0.469 7.683 1.00 96.81 104 ASP A O 1
ATOM 817 N N . PHE A 1 105 ? -11.844 0.123 5.582 1.00 94.94 105 PHE A N 1
ATOM 818 C CA . PHE A 1 105 ? -11.543 1.515 5.921 1.00 94.94 105 PHE A CA 1
ATOM 819 C C . PHE A 1 105 ? -12.760 2.293 6.415 1.00 94.94 105 PHE A C 1
ATOM 821 O O . PHE A 1 105 ? -12.628 3.120 7.318 1.00 94.94 105 PHE A O 1
ATOM 828 N N . HIS A 1 106 ? -13.931 2.037 5.834 1.00 92.69 106 HIS A N 1
ATOM 829 C CA . HIS A 1 106 ? -15.186 2.620 6.293 1.00 92.69 106 HIS A CA 1
ATOM 830 C C . HIS A 1 106 ? -15.557 2.104 7.690 1.00 92.69 106 HIS A C 1
ATOM 832 O O . HIS A 1 106 ? -15.929 2.893 8.556 1.00 92.69 106 HIS A O 1
ATOM 838 N N . ASN A 1 107 ? -15.390 0.804 7.947 1.00 92.25 107 ASN A N 1
ATOM 839 C CA . ASN A 1 107 ? -15.648 0.207 9.260 1.00 92.25 107 ASN A CA 1
ATOM 840 C C . ASN A 1 107 ? -14.725 0.778 10.349 1.00 92.25 107 ASN A C 1
ATOM 842 O O . ASN A 1 107 ? -15.167 0.989 11.477 1.00 92.25 107 ASN A O 1
ATOM 846 N N . LEU A 1 108 ? -13.477 1.105 9.996 1.00 89.88 108 LEU A N 1
ATOM 847 C CA . LEU A 1 108 ? -12.534 1.820 10.865 1.00 89.88 108 LEU A CA 1
ATOM 848 C C . LEU A 1 108 ? -12.750 3.341 10.926 1.00 89.88 108 LEU A C 1
ATOM 850 O O . LEU A 1 108 ? -12.013 4.028 11.636 1.00 89.88 108 LEU A O 1
ATOM 854 N N . GLN A 1 109 ? -13.722 3.878 10.182 1.00 88.94 109 GLN A N 1
ATOM 855 C CA . GLN A 1 109 ? -14.029 5.310 10.097 1.00 88.94 109 GLN A CA 1
ATOM 856 C C . GLN A 1 109 ? -12.804 6.166 9.727 1.00 88.94 109 GLN A C 1
ATOM 858 O O . GLN A 1 109 ? -12.599 7.246 10.281 1.00 88.94 109 GLN A O 1
ATOM 863 N N . LEU A 1 110 ? -11.965 5.697 8.795 1.00 84.25 110 LEU A N 1
ATOM 864 C CA . LEU A 1 110 ? -10.712 6.373 8.411 1.00 84.25 110 LEU A CA 1
ATOM 865 C C . LEU A 1 110 ? -10.887 7.758 7.764 1.00 84.25 110 LEU A C 1
ATOM 867 O O . LEU A 1 110 ? -9.922 8.511 7.638 1.00 84.25 110 LEU A O 1
ATOM 871 N N . ASP A 1 111 ? -12.095 8.084 7.315 1.00 73.50 111 ASP A N 1
ATOM 872 C CA . ASP A 1 111 ? -12.487 9.378 6.752 1.00 73.50 111 ASP A CA 1
ATOM 873 C C . ASP A 1 111 ? -12.861 10.415 7.817 1.00 73.50 111 ASP A C 1
ATOM 875 O O . ASP A 1 111 ? -12.905 11.615 7.532 1.00 73.50 111 ASP A O 1
ATOM 879 N N . SER A 1 112 ? -13.110 9.973 9.047 1.00 69.31 112 SER A N 1
ATOM 880 C CA . SER A 1 112 ? -13.383 10.852 10.174 1.00 69.31 112 SER A CA 1
ATOM 881 C C . SER A 1 112 ? -12.076 11.423 10.744 1.00 69.31 112 SER A C 1
ATOM 883 O O . SER A 1 112 ? -11.036 10.767 10.741 1.00 69.31 112 SER A O 1
ATOM 885 N N . ASN A 1 113 ? -12.104 12.648 11.284 1.00 64.12 113 ASN A N 1
ATOM 886 C CA . ASN A 1 113 ? -10.979 13.234 12.042 1.00 64.12 113 ASN A CA 1
ATOM 887 C C . ASN A 1 113 ? -10.775 12.532 13.408 1.00 64.12 113 ASN A C 1
ATOM 889 O O . ASN A 1 113 ? -10.407 13.170 14.393 1.00 64.12 113 ASN A O 1
ATOM 893 N N . THR A 1 114 ? -11.071 11.237 13.493 1.00 64.12 114 THR A N 1
ATOM 894 C CA . THR A 1 114 ? -11.008 10.460 14.723 1.00 64.12 114 THR A CA 1
ATOM 895 C C . THR A 1 114 ? -9.556 10.220 15.100 1.00 64.12 114 THR A C 1
ATOM 897 O O . THR A 1 114 ? -8.770 9.646 14.347 1.00 64.12 114 THR A O 1
ATOM 900 N N . GLU A 1 115 ? -9.193 10.670 16.296 1.00 68.44 115 GLU A N 1
ATOM 901 C CA . GLU A 1 115 ? -7.921 10.317 16.909 1.00 68.44 115 GLU A CA 1
ATOM 902 C C . GLU A 1 115 ? -7.999 8.873 17.415 1.00 68.44 115 GLU A C 1
ATOM 904 O O . GLU A 1 115 ? -8.744 8.557 18.347 1.00 68.44 115 GLU A O 1
ATOM 909 N N . TYR A 1 116 ? -7.231 7.980 16.791 1.00 70.56 116 TYR A N 1
ATOM 910 C CA . TYR A 1 116 ? -7.106 6.599 17.248 1.00 70.56 116 TYR A CA 1
ATOM 911 C C . TYR A 1 116 ? -6.332 6.558 18.571 1.00 70.56 116 TYR A C 1
ATOM 913 O O . TYR A 1 116 ? -5.152 6.909 18.625 1.00 70.56 116 TYR A O 1
ATOM 921 N N . LYS A 1 117 ? -7.003 6.132 19.648 1.00 69.19 117 LYS A N 1
ATOM 922 C CA . LYS A 1 117 ? -6.373 5.933 20.968 1.00 69.19 117 LYS A CA 1
ATOM 923 C C . LYS A 1 117 ? -5.515 4.667 21.023 1.00 69.19 117 LYS A C 1
ATOM 925 O O . LYS A 1 117 ? -4.547 4.619 21.777 1.00 69.19 117 LYS A O 1
ATOM 930 N N . GLU A 1 118 ? -5.866 3.669 20.218 1.00 81.19 118 GLU A N 1
ATOM 931 C CA . GLU A 1 118 ? -5.223 2.357 20.146 1.00 81.19 118 GLU A CA 1
ATOM 932 C C . GLU A 1 118 ? -4.810 2.043 18.705 1.00 81.19 118 GLU A C 1
ATOM 934 O O . GLU A 1 118 ? -5.419 2.554 17.759 1.00 81.19 118 GLU A O 1
ATOM 939 N N . SER A 1 119 ? -3.790 1.195 18.551 1.00 88.88 119 SER A N 1
ATOM 940 C CA . SER A 1 119 ? -3.348 0.697 17.244 1.00 88.88 119 SER A CA 1
ATOM 941 C C . SER A 1 119 ? -4.500 -0.011 16.530 1.00 88.88 119 SER A C 1
ATOM 943 O O . SER A 1 119 ? -5.213 -0.803 17.145 1.00 88.88 119 SER A O 1
ATOM 945 N N . GLN A 1 120 ? -4.691 0.286 15.245 1.00 92.44 120 GLN A N 1
ATOM 946 C CA . GLN A 1 120 ? -5.676 -0.398 14.405 1.00 92.44 120 GLN A CA 1
ATOM 947 C C . GLN A 1 120 ? -4.962 -1.301 13.409 1.00 92.44 120 GLN A C 1
ATOM 949 O O . GLN A 1 120 ? -4.015 -0.869 12.751 1.00 92.44 120 GLN A O 1
ATOM 954 N N . GLU A 1 121 ? -5.438 -2.533 13.257 1.00 95.06 121 GLU A N 1
ATOM 955 C CA . GLU A 1 121 ? -4.833 -3.519 12.364 1.00 95.06 121 GLU A CA 1
ATOM 956 C C . GLU A 1 121 ? -5.848 -4.032 11.345 1.00 95.06 121 GLU A C 1
ATOM 958 O O . GLU A 1 121 ? -6.967 -4.407 11.690 1.00 95.06 121 GLU A O 1
ATOM 963 N N . LEU A 1 122 ? -5.430 -4.088 10.083 1.00 96.88 122 LEU A N 1
ATOM 964 C CA . LEU A 1 122 ? -6.155 -4.734 8.996 1.00 96.88 122 LEU A CA 1
ATOM 965 C C . LEU A 1 122 ? -5.258 -5.787 8.363 1.00 96.88 122 LEU A C 1
ATOM 967 O O . LEU A 1 122 ? -4.101 -5.514 8.040 1.00 96.88 122 LEU A O 1
ATOM 971 N N . TYR A 1 123 ? -5.791 -6.990 8.170 1.00 98.00 123 TYR A N 1
ATOM 972 C CA . TYR A 1 123 ? -5.038 -8.097 7.600 1.00 98.00 123 TYR A CA 1
ATOM 973 C C . TYR A 1 123 ? -5.844 -8.831 6.533 1.00 98.00 123 TYR A C 1
ATOM 975 O O . TYR A 1 123 ? -6.928 -9.349 6.796 1.00 98.00 123 TYR A O 1
ATOM 983 N N . TRP A 1 124 ? -5.266 -8.921 5.337 1.00 98.25 124 TRP A N 1
ATOM 984 C CA . TRP A 1 124 ? -5.813 -9.676 4.214 1.00 98.25 124 TRP A CA 1
ATOM 985 C C . TRP A 1 124 ? -4.920 -10.892 3.963 1.00 98.25 124 TRP A C 1
ATOM 987 O O . TRP A 1 124 ? -3.933 -10.829 3.222 1.00 98.25 124 TRP A O 1
ATOM 997 N N . ALA A 1 125 ? -5.236 -11.994 4.646 1.00 97.50 125 ALA A N 1
ATOM 998 C CA . ALA A 1 125 ? -4.378 -13.173 4.763 1.00 97.50 125 ALA A CA 1
ATOM 999 C C . ALA A 1 125 ? -4.043 -13.825 3.417 1.00 97.50 125 ALA A C 1
ATOM 1001 O O . ALA A 1 125 ? -2.890 -14.162 3.156 1.00 97.50 125 ALA A O 1
ATOM 1002 N N . GLU A 1 126 ? -5.028 -13.936 2.532 1.00 97.06 126 GLU A N 1
ATOM 1003 C CA . GLU A 1 126 ? -4.873 -14.477 1.182 1.00 97.06 126 GLU A CA 1
ATOM 1004 C C . GLU A 1 126 ? -3.926 -13.649 0.304 1.00 97.06 126 GLU A C 1
ATOM 1006 O O . GLU A 1 126 ? -3.328 -14.182 -0.630 1.00 97.06 126 GLU A O 1
ATOM 1011 N N . TYR A 1 127 ? -3.731 -12.372 0.641 1.00 97.94 127 TYR A N 1
ATOM 1012 C CA . TYR A 1 127 ? -2.747 -11.507 0.002 1.00 97.94 127 TYR A CA 1
ATOM 1013 C C . TYR A 1 127 ? -1.447 -11.414 0.808 1.00 97.94 127 TYR A C 1
ATOM 1015 O O . TYR A 1 127 ? -0.464 -10.907 0.286 1.00 97.94 127 TYR A O 1
ATOM 1023 N N . LYS A 1 128 ? -1.381 -11.905 2.052 1.00 98.31 128 LYS A N 1
ATOM 1024 C CA . LYS A 1 128 ? -0.240 -11.695 2.967 1.00 98.31 128 LYS A CA 1
ATOM 1025 C C . LYS A 1 128 ? 0.111 -10.204 3.129 1.00 98.31 128 LYS A C 1
ATOM 1027 O O . LYS A 1 128 ? 1.283 -9.835 3.204 1.00 98.31 128 LYS A O 1
ATOM 1032 N N . LEU A 1 129 ? -0.918 -9.357 3.163 1.00 98.56 129 LEU A N 1
ATOM 1033 C CA . LEU A 1 129 ? -0.809 -7.909 3.334 1.00 98.56 129 LEU A CA 1
ATOM 1034 C C . LEU A 1 129 ? -1.403 -7.518 4.684 1.00 98.56 129 LEU A C 1
ATOM 1036 O O . LEU A 1 129 ? -2.584 -7.770 4.930 1.00 98.56 129 LEU A O 1
ATOM 1040 N N . LYS A 1 130 ? -0.598 -6.879 5.533 1.00 98.44 130 LYS A N 1
ATOM 1041 C CA . LYS A 1 130 ? -1.038 -6.302 6.804 1.00 98.44 130 LYS A CA 1
ATOM 1042 C C . LYS A 1 130 ? -0.814 -4.7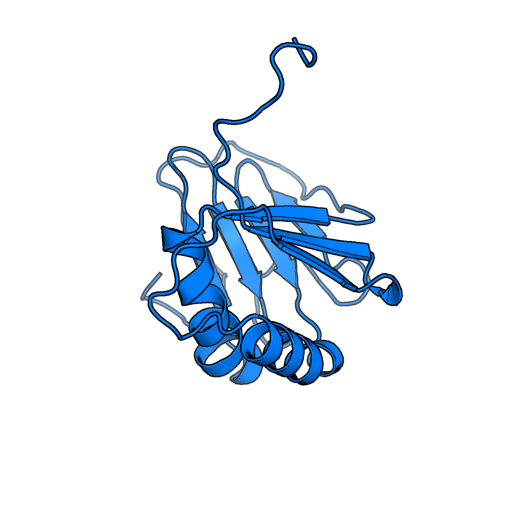93 6.805 1.00 98.44 130 LYS A C 1
ATOM 1044 O O . LYS A 1 130 ? 0.229 -4.312 6.367 1.00 98.44 130 LYS A O 1
ATOM 1049 N N . LEU A 1 131 ? -1.797 -4.049 7.289 1.00 97.12 131 LEU A N 1
ATOM 1050 C CA . LEU A 1 131 ? -1.730 -2.609 7.485 1.00 97.12 131 LEU A CA 1
ATOM 1051 C C . LEU A 1 131 ? -1.960 -2.308 8.966 1.00 97.12 131 LEU A C 1
ATOM 1053 O O . LEU A 1 131 ? -2.951 -2.753 9.539 1.00 97.12 131 LEU A O 1
ATOM 1057 N N . ILE A 1 132 ? -1.060 -1.532 9.556 1.00 95.19 132 ILE A N 1
ATOM 1058 C CA . ILE A 1 132 ? -1.129 -1.088 10.946 1.00 95.19 132 ILE A CA 1
ATOM 1059 C C . ILE A 1 132 ? -1.210 0.435 10.963 1.00 95.19 132 ILE A C 1
ATOM 1061 O O . ILE A 1 132 ? -0.441 1.120 10.286 1.00 95.19 132 ILE A O 1
ATOM 1065 N N . ILE A 1 133 ? -2.141 0.972 11.740 1.00 92.94 133 ILE A N 1
ATOM 1066 C CA . ILE A 1 133 ? -2.280 2.404 11.976 1.00 92.94 133 ILE A CA 1
ATOM 1067 C C . ILE A 1 133 ? -1.839 2.678 13.407 1.00 92.94 133 ILE A C 1
ATOM 1069 O O . ILE A 1 133 ? -2.615 2.525 14.348 1.00 92.94 133 ILE A O 1
ATOM 1073 N N . ASP A 1 134 ? -0.578 3.076 13.556 1.00 90.12 134 ASP A N 1
ATOM 1074 C CA . ASP A 1 134 ? 0.036 3.454 14.830 1.00 90.12 134 ASP A CA 1
ATOM 1075 C C . ASP A 1 134 ? 1.202 4.422 14.585 1.00 90.12 134 ASP A C 1
ATOM 1077 O O . ASP A 1 134 ? 1.680 4.602 13.461 1.00 90.12 134 ASP A O 1
ATOM 1081 N N . ASN A 1 135 ? 1.670 5.081 15.640 1.00 81.19 135 ASN A N 1
ATOM 1082 C CA . ASN A 1 135 ? 2.839 5.939 15.572 1.00 81.19 135 ASN A CA 1
ATOM 1083 C C . ASN A 1 135 ? 4.118 5.091 15.443 1.00 81.19 135 ASN A C 1
ATOM 1085 O O . ASN A 1 135 ? 4.462 4.372 16.382 1.00 81.19 135 ASN A O 1
ATOM 1089 N N . PRO A 1 136 ? 4.895 5.234 14.351 1.00 67.12 136 PRO A N 1
ATOM 1090 C CA . PRO A 1 136 ? 6.063 4.387 14.084 1.00 67.12 136 PRO A CA 1
ATOM 1091 C C . PRO A 1 136 ? 7.207 4.540 15.106 1.00 67.12 136 PRO A C 1
ATOM 1093 O O . PRO A 1 136 ? 8.113 3.716 15.136 1.00 67.12 136 PRO A O 1
ATOM 1096 N N . ASN A 1 137 ? 7.160 5.557 15.976 1.00 62.12 137 ASN A N 1
ATOM 1097 C CA . ASN A 1 137 ? 8.147 5.788 17.039 1.00 62.12 137 ASN A CA 1
ATOM 1098 C C . ASN A 1 137 ? 7.881 4.986 18.327 1.00 62.12 137 ASN A C 1
ATOM 1100 O O . ASN A 1 137 ? 8.620 5.145 19.294 1.00 62.12 137 ASN A O 1
ATOM 1104 N N . LYS A 1 138 ? 6.851 4.134 18.364 1.00 52.50 138 LYS A N 1
ATOM 1105 C CA . LYS A 1 138 ? 6.660 3.130 19.424 1.00 52.50 138 LYS A CA 1
ATOM 1106 C C . LYS A 1 138 ? 7.331 1.795 19.076 1.00 52.50 138 LYS A C 1
ATOM 1108 O O . LYS A 1 138 ? 6.817 0.738 19.424 1.00 52.50 138 LYS A O 1
ATOM 1113 N N . LEU A 1 139 ? 8.456 1.819 18.360 1.00 48.69 139 LEU A N 1
ATOM 1114 C CA . LEU A 1 139 ? 9.302 0.632 18.279 1.00 48.69 139 LEU A CA 1
ATOM 1115 C C . LEU A 1 139 ? 9.771 0.312 19.699 1.00 48.69 139 LEU A C 1
ATOM 1117 O O . LEU A 1 139 ? 10.424 1.132 20.346 1.00 48.69 139 LEU A O 1
ATOM 1121 N N . ASP A 1 140 ? 9.349 -0.848 20.189 1.00 47.94 140 ASP A N 1
ATOM 1122 C CA . ASP A 1 140 ? 9.710 -1.368 21.498 1.00 47.94 140 ASP A CA 1
ATOM 1123 C C . ASP A 1 140 ? 11.251 -1.379 21.613 1.00 47.94 140 ASP A C 1
ATOM 1125 O O . ASP A 1 140 ? 11.921 -1.933 20.732 1.00 47.94 140 ASP A O 1
ATOM 1129 N N . PRO A 1 141 ? 11.851 -0.752 22.645 1.00 49.62 141 PRO A N 1
ATOM 1130 C CA . PRO A 1 141 ? 13.306 -0.694 22.819 1.00 49.62 141 PRO A CA 1
ATOM 1131 C C . PRO A 1 141 ? 13.985 -2.069 22.941 1.00 49.62 141 PRO A C 1
ATOM 1133 O O . PRO A 1 141 ? 15.207 -2.138 22.990 1.00 49.62 141 PRO A O 1
ATOM 1136 N N . THR A 1 142 ? 13.223 -3.162 22.975 1.00 49.12 142 THR A N 1
ATOM 1137 C CA . THR A 1 142 ? 13.721 -4.543 22.966 1.00 49.12 142 THR A CA 1
ATOM 1138 C C . THR A 1 142 ? 14.169 -5.058 21.590 1.00 49.12 142 THR A C 1
ATOM 1140 O O . THR A 1 142 ? 14.713 -6.157 21.515 1.00 49.12 142 THR A O 1
ATOM 1143 N N . CYS A 1 143 ? 13.984 -4.293 20.506 1.00 47.22 143 CYS A N 1
ATOM 1144 C CA . CYS A 1 143 ? 14.415 -4.674 19.150 1.00 47.22 143 CYS A CA 1
ATOM 1145 C C . CYS A 1 143 ? 15.777 -4.087 18.699 1.00 47.22 143 CYS A C 1
ATOM 1147 O O . CYS A 1 143 ? 16.041 -4.049 17.495 1.00 47.22 143 CYS A O 1
ATOM 1149 N N . LEU A 1 144 ? 16.643 -3.653 19.628 1.00 37.22 144 LEU A N 1
ATOM 1150 C CA . LEU A 1 144 ? 18.051 -3.290 19.369 1.00 37.22 144 LEU A CA 1
ATOM 1151 C C . LEU A 1 144 ? 19.023 -4.162 20.169 1.00 37.22 144 LEU A C 1
ATOM 1153 O O . LEU A 1 144 ? 18.780 -4.353 21.380 1.00 37.22 144 LEU A O 1
#

InterPro domains:
  IPR007768 Suppressor of fused [PTHR10928] (17-140)
  IPR016591 Suppressor of fused, eukaryotic [PIRSF011844] (1-142)
  IPR024314 Suppressor of fused C-terminal [PF12470] (11-133)
  IPR038489 Suppressor of fused, C-terminal domain superfamily [G3DSA:3.30.1360.230] (20-144)

Radius of gyration: 15.12 Å; chains: 1; bounding box: 38×29×40 Å

Sequence (144 aa):
MSMSSSSLHKSCPLRYQPYSADSISLDGIEITLAPYAAKYLILAIKDRVRHGRHFTFKAEHLALTLVSETVSGAIVKKSSPYGIIGYWIQVLIPNELVPRMLEDFHNLQLDSNTEYKESQELYWAEYKLKLIIDNPNKLDPTCL

=== Feature glossary ===
The record interleaves many kinds of information about one protein. Here is each kind framed as the question it answers.

Q: What known structures does this most resemble?
A: Structural nearest neighbors (via Foldseek easy-search vs the PDB). Reported per hit: target PDB id, E-value, and alignment TM-score. A TM-score above ~0.5 is the conventional threshold for 'same fold'.

Q: Where is each backbone atom in 3D?
A: The mmCIF table is the protein's shape written out atom by atom. For each backbone N, Cα, C, and carbonyl O, it records an (x, y, z) coordinate triple in Å plus the residue type, chain letter, and residue number.

Q: What are the backbone torsion angles?
A: The φ/ψ torsion pair specifies the backbone conformation at each residue. φ rotates about the N–Cα bond, ψ about the Cα–C bond. Steric clashes forbid most of the (φ, ψ) plane — the allowed regions (α-helix basin, β-sheet basin, left-handed helix) are the Ramachandran-allowed regions.

Q: Which residues are buried vs exposed?
A: Solvent-accessible surface area (SASA) is the area in Å² traced out by the centre of a 1.4 Å probe sphere (a water molecule) rolled over the protein's van der Waals surface (Shrake–Rupley / Lee–Richards construction). Buried residues have near-zero SASA; fully exposed residues can exceed 200 Å². The total SASA scales roughly with the number of surface residues.

Q: How confident is the AlphaFold model at each residue?
A: pLDDT is the predicted lDDT-Cα score: AlphaFold's confidence that the local environment of each residue (all inter-atomic distances within 15 Å) is correctly placed. It is a per-residue number between 0 and 100, with higher meaning more reliable.

Q: What does the local fold look like, residue by residue?
A: 3Di is Foldseek's structural alphabet. Each residue is assigned one of twenty discrete states based on how its Cα sits relative to its spatial (not sequential) neighbors. Aligning 3Di strings finds structural homologs roughly as well as full 3D superposition, but orders of magnitude faster.

Q: How big and how compact is the whole molecule?
A: Radius of gyration (Rg) is the root-mean-square distance of Cα atoms from their centroid — a single number for overall size and compactness. A globular domain of N residues has Rg ≈ 2.2·N^0.38 Å; an extended or disordered chain has a much larger Rg. The Cα contact count is the number of residue pairs whose Cα atoms are within 8 Å and are more than four positions apart in sequence — a standard proxy for tertiary packing density. The bounding box is the smallest axis-aligned box enclosing all Cα atoms.

Q: Which residues are in helices, strands, or loops?
A: DSSP 8-state secondary structure assigns each residue one of H (α-helix), G (3₁₀-helix), I (π-helix), E (extended β-strand), B (isolated β-bridge), T (hydrogen-bonded turn), S (bend), or '-' (coil). The assignment is computed from backbone hydrogen-bond geometry via the Kabsch–Sander algorithm.

Q: How mobile is each atom in the crystal?
A: Crystallographic B-factors measure how much each atom's electron density is smeared out, in Å². They rise in mobile loops and surface residues and fall in the buried interior. In AlphaFold models this column is repurposed to hold pLDDT instead.

Q: What if only a Cα trace is available?
A: P-SEA three-state annotation labels each residue as helix, strand, or coil based purely on the geometry of the Cα trace. It serves as a fallback when the full backbone (and thus DSSP) is unavailable.

Q: What family and function is it annotated with?
A: Database cross-references. InterPro integrates a dozen domain/family signature databases into unified entries with residue-range hits. GO terms attach function/process/location labels with evidence codes. CATH codes position the fold in a four-level structural taxonomy. Organism is the NCBI-taxonomy species name.

Q: Are the domains correctly placed relative to each other?
A: Predicted Alig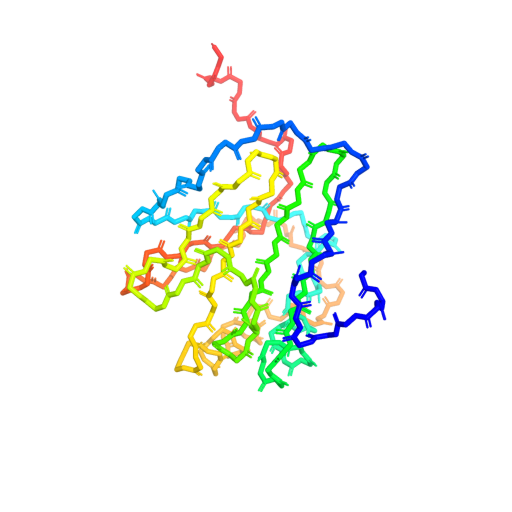ned Error (PAE) is an AlphaFold confidence matrix: entry (i, j) is the expected error in the position of residue j, in ångströms, when the prediction is superimposed on the true structure at residue i. Low PAE within a block of residues means that block is internally rigid and well-predicted; high PAE between two blocks means their relative placement is uncertain even if each block individually is confident.

Q: What do the diagnostic plots show?
A: Three diagnostic plots accompany the record. The Cα contact map visualizes the tertiary structure as a 2D adjacency matrix (8 Å cutoff, sequence-local contacts suppressed). The Ramachandran plot shows the distribution of backbone (φ, ψ) torsions, with points in the α and β basins reflecting secondary structure content. The PAE plot shows AlphaFold's inter-residue confidence as a color matrix.

Q: What is the amino-acid chain?
A: Primary structure: the covalent order of the twenty standard amino acids along the backbone. Two proteins with the same sequence will (almost always) fold to the same structure; two with 30% identity often share a fold but not the details.

Q: What do the rendered images show?
A: The six renders are orthographic views along the three Cartesian axes in both directions. Representation (cartoon, sticks, or surface) and color scheme (sequence-rainbow or by-chain) vary across proteins so the training set covers all the common visualization conventions.